Protein AF-A0A7X1HSA9-F1 (afdb_monomer_lite)

Radius of gyration: 18.75 Å; chains: 1; bounding box: 42×46×38 Å

Secondary structure (DSSP, 8-state):
-------------TT-SS-GGGGG--S--EEEETT--HHHHHHHHHHH--SS---SEEEEEETTEEEEEEE----SSS---------

Organism: Klebsiella pneumoniae (NCBI:txid573)

Structure (mmCIF, N/CA/C/O backbone):
data_AF-A0A7X1HSA9-F1
#
_entry.id   AF-A0A7X1HSA9-F1
#
loop_
_atom_site.group_PDB
_atom_site.id
_atom_site.type_symbol
_atom_site.label_atom_id
_atom_site.label_alt_id
_atom_site.label_comp_id
_atom_site.label_asym_id
_atom_site.label_entity_id
_atom_site.label_seq_id
_atom_site.pdbx_PDB_ins_code
_atom_site.Cartn_x
_atom_site.Cartn_y
_atom_site.Cartn_z
_atom_site.occupancy
_atom_site.B_iso_or_equiv
_atom_site.auth_seq_id
_atom_site.auth_comp_id
_atom_site.auth_asym_id
_atom_site.auth_atom_id
_atom_site.pdbx_PDB_model_num
ATOM 1 N N . MET A 1 1 ? 25.556 38.488 -24.860 1.00 38.50 1 MET A N 1
ATOM 2 C CA . MET A 1 1 ? 25.589 37.045 -25.176 1.00 38.50 1 MET A CA 1
ATOM 3 C C . MET A 1 1 ? 24.844 36.317 -24.072 1.00 38.50 1 MET A C 1
ATOM 5 O O . MET A 1 1 ? 25.230 36.464 -22.922 1.00 38.50 1 MET A O 1
ATOM 9 N N . SER A 1 2 ? 23.726 35.663 -24.393 1.00 42.94 2 SER A N 1
ATOM 10 C CA . SER A 1 2 ? 22.883 34.977 -23.405 1.00 42.94 2 SER A CA 1
ATOM 11 C C . SER A 1 2 ? 23.459 33.586 -23.134 1.00 42.94 2 SER A C 1
ATOM 13 O O . SER A 1 2 ? 23.549 32.778 -24.055 1.00 42.94 2 SER A O 1
ATOM 15 N N . SER A 1 3 ? 23.907 33.339 -21.903 1.00 57.28 3 SER A N 1
ATOM 16 C CA . SER A 1 3 ? 24.393 32.030 -21.461 1.00 57.28 3 SER A CA 1
ATOM 17 C C . SER A 1 3 ? 23.199 31.221 -20.967 1.00 57.28 3 SER A C 1
ATOM 19 O O . SER A 1 3 ? 22.634 31.517 -19.915 1.00 57.28 3 SER A O 1
ATOM 21 N N . ILE A 1 4 ? 22.785 30.223 -21.746 1.00 58.81 4 ILE A N 1
ATOM 22 C CA . ILE A 1 4 ? 21.849 29.204 -21.274 1.00 58.81 4 ILE A CA 1
ATOM 23 C C . ILE A 1 4 ? 22.632 28.349 -20.278 1.00 58.81 4 ILE A C 1
ATOM 25 O O . ILE A 1 4 ? 23.469 27.536 -20.671 1.00 58.81 4 ILE A O 1
ATOM 29 N N . GLN A 1 5 ? 22.389 28.549 -18.982 1.00 62.97 5 GLN A N 1
ATOM 30 C CA . GLN A 1 5 ? 22.820 27.591 -17.975 1.00 62.97 5 GLN A CA 1
ATOM 31 C C . GLN A 1 5 ? 21.994 26.320 -18.169 1.00 62.97 5 GLN A C 1
ATOM 33 O O . GLN A 1 5 ? 20.839 26.238 -17.762 1.00 62.97 5 GLN A O 1
ATOM 38 N N . LEU A 1 6 ? 22.597 25.337 -18.836 1.00 51.16 6 LEU A N 1
ATOM 39 C CA . LEU A 1 6 ? 22.187 23.943 -18.763 1.00 51.16 6 LEU A CA 1
ATOM 40 C C . LEU A 1 6 ? 22.238 23.546 -17.285 1.00 51.16 6 LEU A C 1
ATOM 42 O O . LEU A 1 6 ? 23.309 23.273 -16.743 1.00 51.16 6 LEU A O 1
ATOM 46 N N . CYS A 1 7 ? 21.087 23.579 -16.610 1.00 52.09 7 CYS A N 1
ATOM 47 C CA . CYS A 1 7 ? 20.928 22.923 -15.323 1.00 52.09 7 CYS A CA 1
ATOM 48 C C . CYS A 1 7 ? 21.383 21.478 -15.519 1.00 52.09 7 CYS A C 1
ATOM 50 O O . CYS A 1 7 ? 20.844 20.781 -16.379 1.00 52.09 7 CYS A O 1
ATOM 52 N N . ALA A 1 8 ? 22.409 21.060 -14.778 1.00 56.50 8 ALA A N 1
ATOM 53 C CA . ALA A 1 8 ? 22.884 19.690 -14.789 1.00 56.50 8 ALA A CA 1
ATOM 54 C C . ALA A 1 8 ? 21.721 18.789 -14.361 1.00 56.50 8 ALA A C 1
ATOM 56 O O . ALA A 1 8 ? 21.425 18.647 -13.174 1.00 56.50 8 ALA A O 1
ATOM 57 N N . ALA A 1 9 ? 21.019 18.229 -15.343 1.00 53.72 9 ALA A N 1
ATOM 58 C CA . ALA A 1 9 ? 20.103 17.136 -15.119 1.00 53.72 9 ALA A CA 1
ATOM 59 C C . ALA A 1 9 ? 20.957 15.983 -14.591 1.00 53.72 9 ALA A C 1
ATOM 61 O O . ALA A 1 9 ? 21.757 15.411 -15.323 1.00 53.72 9 ALA A O 1
ATOM 62 N N . HIS A 1 10 ? 20.854 15.797 -13.276 1.00 55.91 10 HIS A N 1
ATOM 63 C CA . HIS A 1 10 ? 21.060 14.582 -12.502 1.00 55.91 10 HIS A CA 1
ATOM 64 C C . HIS A 1 10 ? 22.039 13.567 -13.116 1.00 55.91 10 HIS A C 1
ATOM 66 O O . HIS A 1 10 ? 21.727 12.897 -14.098 1.00 55.91 10 HIS A O 1
ATOM 72 N N . GLN A 1 11 ? 23.213 13.425 -12.490 1.00 51.75 11 GLN A N 1
ATOM 73 C CA . GLN A 1 11 ? 24.133 12.316 -12.740 1.00 51.75 11 GLN A CA 1
ATOM 74 C C . GLN A 1 11 ? 23.355 10.997 -12.757 1.00 51.75 11 GLN A C 1
ATOM 76 O O . GLN A 1 11 ? 22.855 10.550 -11.726 1.00 51.75 11 GLN A O 1
ATOM 81 N N . ALA A 1 12 ? 23.270 10.380 -13.935 1.00 49.69 12 ALA A N 1
ATOM 82 C CA . ALA A 1 12 ? 22.813 9.013 -14.067 1.00 49.69 12 ALA A CA 1
ATOM 83 C C . ALA A 1 12 ? 23.789 8.133 -13.282 1.00 49.69 12 ALA A C 1
ATOM 85 O O . ALA A 1 12 ? 24.935 7.929 -13.688 1.00 49.69 12 ALA A O 1
ATOM 86 N N . THR A 1 13 ? 23.350 7.657 -12.119 1.00 54.56 13 THR A N 1
ATOM 87 C CA . THR A 1 13 ? 24.052 6.600 -11.402 1.00 54.56 13 THR A CA 1
ATOM 88 C C . THR A 1 13 ? 24.070 5.384 -12.327 1.00 54.56 13 THR A C 1
ATOM 90 O O . THR A 1 13 ? 23.035 4.832 -12.699 1.00 54.56 13 THR A O 1
ATOM 93 N N . SER A 1 14 ? 25.266 5.031 -12.793 1.00 53.56 14 SER A N 1
ATOM 94 C CA . SER A 1 14 ? 25.547 4.003 -13.798 1.00 53.56 14 SER A CA 1
ATOM 95 C C . SER A 1 14 ? 25.377 2.585 -13.235 1.00 53.56 14 SER A C 1
ATOM 97 O O . SER A 1 14 ? 26.305 1.779 -13.275 1.00 53.56 14 SER A O 1
ATOM 99 N N . GLY A 1 15 ? 24.213 2.301 -12.651 1.00 54.03 15 GLY A N 1
ATOM 100 C CA . GLY A 1 15 ? 23.920 1.049 -11.954 1.00 54.03 15 GLY A CA 1
ATOM 101 C C . GLY A 1 15 ? 22.467 0.589 -12.047 1.00 54.03 15 GLY A C 1
ATOM 102 O O . GLY A 1 15 ? 22.081 -0.287 -11.282 1.00 54.03 15 GLY A O 1
ATOM 103 N N . PHE A 1 16 ? 21.657 1.159 -12.943 1.00 55.88 16 PHE A N 1
ATOM 104 C CA . PHE A 1 16 ? 20.277 0.718 -13.145 1.00 55.88 16 PHE A CA 1
ATOM 105 C C . PHE A 1 16 ? 20.075 0.215 -14.571 1.00 55.88 16 PHE A C 1
ATOM 107 O O . PHE A 1 16 ? 19.878 0.974 -15.517 1.00 55.88 16 PHE A O 1
ATOM 114 N N . ASP A 1 17 ? 20.162 -1.104 -14.678 1.00 63.22 17 ASP A N 1
ATOM 115 C CA . ASP A 1 17 ? 19.751 -1.911 -15.814 1.00 63.22 17 ASP A CA 1
ATOM 116 C C . ASP A 1 17 ? 18.221 -1.804 -15.968 1.00 63.22 17 ASP A C 1
ATOM 118 O O . ASP A 1 17 ? 17.456 -2.405 -15.218 1.00 63.22 17 ASP A O 1
ATOM 122 N N . GLY A 1 18 ? 17.772 -0.941 -16.883 1.00 58.72 18 GLY A N 1
ATOM 123 C CA . GLY A 1 18 ? 16.424 -0.999 -17.459 1.00 58.72 18 GLY A CA 1
ATOM 124 C C . GLY A 1 18 ? 15.306 -0.163 -16.830 1.00 58.72 18 GLY A C 1
ATOM 125 O O . GLY A 1 18 ? 14.265 -0.048 -17.467 1.00 58.72 18 GLY A O 1
ATOM 126 N N . ASP A 1 19 ? 15.485 0.467 -15.664 1.00 67.62 19 ASP A N 1
ATOM 127 C CA . ASP A 1 19 ? 14.342 1.072 -14.954 1.00 67.62 19 ASP A CA 1
ATOM 128 C C . ASP A 1 19 ? 14.653 2.450 -14.346 1.00 67.62 19 ASP A C 1
ATOM 130 O O . ASP A 1 19 ? 14.518 2.700 -13.150 1.00 67.62 19 ASP A O 1
ATOM 134 N N . ALA A 1 20 ? 15.078 3.394 -15.193 1.00 77.75 2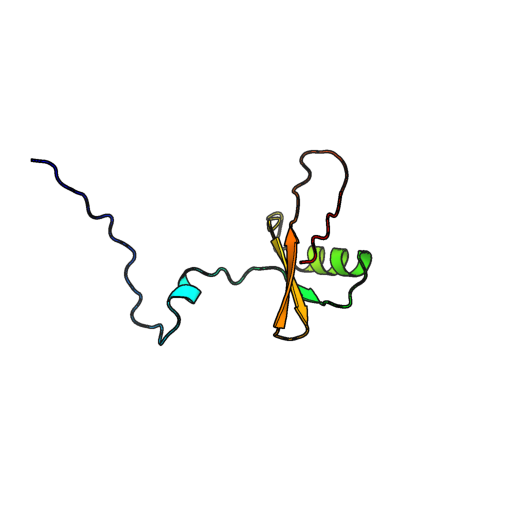0 ALA A N 1
ATOM 135 C CA . ALA A 1 20 ? 15.388 4.774 -14.792 1.00 77.75 20 ALA A CA 1
ATOM 136 C C . ALA A 1 20 ? 14.248 5.459 -14.006 1.00 77.75 20 ALA A C 1
ATOM 138 O O . ALA A 1 20 ? 14.501 6.350 -13.199 1.00 77.75 20 ALA A O 1
ATOM 139 N N . ILE A 1 21 ? 13.000 5.015 -14.197 1.00 80.06 21 ILE A N 1
ATOM 140 C CA . ILE A 1 21 ? 11.818 5.508 -13.478 1.00 80.06 21 ILE A CA 1
ATOM 141 C C . ILE A 1 21 ? 11.889 5.176 -11.980 1.00 80.06 21 ILE A C 1
ATOM 143 O O . ILE A 1 21 ? 11.454 5.984 -11.164 1.00 80.06 21 ILE A O 1
ATOM 147 N N . VAL A 1 22 ? 12.494 4.049 -11.594 1.00 80.38 22 VAL A N 1
ATOM 148 C CA . VAL A 1 22 ? 12.614 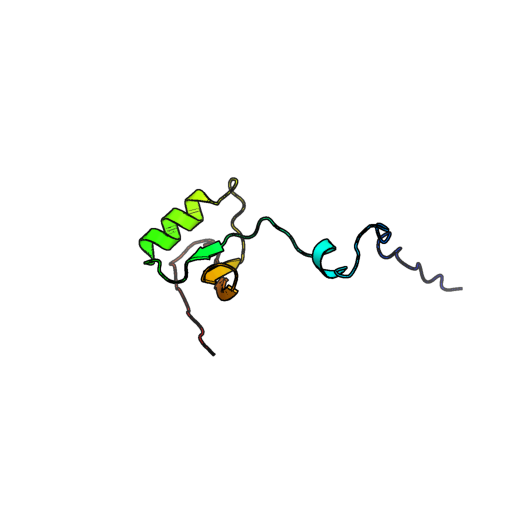3.619 -10.190 1.00 80.38 22 VAL A CA 1
ATOM 149 C C . VAL A 1 22 ? 13.401 4.631 -9.357 1.00 80.38 22 VAL A C 1
ATOM 151 O O . VAL A 1 22 ? 13.077 4.835 -8.192 1.00 80.38 22 VAL A O 1
ATOM 154 N N . GLN A 1 23 ? 14.363 5.342 -9.958 1.00 79.56 23 GLN A N 1
ATOM 155 C CA . GLN A 1 23 ? 15.116 6.405 -9.277 1.00 79.56 23 GLN A CA 1
ATOM 156 C C . GLN A 1 23 ? 14.249 7.627 -8.931 1.00 79.56 23 GLN A C 1
ATOM 158 O O . GLN A 1 23 ? 14.599 8.400 -8.042 1.00 79.56 23 GLN A O 1
ATOM 163 N N . TYR A 1 24 ? 13.112 7.795 -9.610 1.00 82.50 24 TYR A N 1
ATOM 164 C CA . TYR A 1 24 ? 12.132 8.844 -9.332 1.00 82.50 24 TYR A CA 1
ATOM 165 C C . TYR A 1 24 ? 10.985 8.369 -8.424 1.00 82.50 24 TYR A C 1
ATOM 167 O O . TYR A 1 24 ? 10.191 9.194 -7.969 1.00 82.50 24 TYR A O 1
ATOM 175 N N . MET A 1 25 ? 10.867 7.063 -8.153 1.00 84.50 25 MET A N 1
ATOM 176 C CA . MET A 1 25 ? 9.804 6.502 -7.318 1.00 84.50 25 MET A CA 1
ATOM 177 C C . MET A 1 25 ? 10.231 6.453 -5.852 1.00 84.50 25 MET A C 1
ATOM 179 O O . MET A 1 25 ? 11.255 5.870 -5.502 1.00 84.50 25 MET A O 1
ATOM 183 N N . ARG A 1 26 ? 9.400 7.008 -4.966 1.00 82.12 26 ARG A N 1
ATOM 184 C CA . ARG A 1 26 ? 9.532 6.738 -3.531 1.00 82.12 26 ARG A CA 1
ATOM 185 C C . ARG A 1 26 ? 9.037 5.323 -3.226 1.00 82.12 26 ARG A C 1
ATOM 187 O O . ARG A 1 26 ? 8.097 4.847 -3.859 1.00 82.12 26 ARG A O 1
ATOM 194 N N . THR A 1 27 ? 9.653 4.666 -2.247 1.00 83.50 27 THR A N 1
ATOM 195 C CA . THR A 1 27 ? 9.299 3.306 -1.792 1.00 83.50 27 THR A CA 1
ATOM 196 C C . THR A 1 27 ? 8.566 3.287 -0.451 1.00 83.50 27 THR A C 1
ATOM 198 O O . THR A 1 27 ? 8.175 2.225 0.020 1.00 83.50 27 THR A O 1
ATOM 201 N N . ASP A 1 28 ? 8.343 4.455 0.148 1.00 85.31 28 ASP A N 1
ATOM 202 C CA . ASP A 1 28 ? 7.664 4.659 1.432 1.00 85.31 28 ASP A CA 1
ATOM 203 C C . ASP A 1 28 ? 6.150 4.889 1.283 1.00 85.31 28 ASP A C 1
ATOM 205 O O . ASP A 1 28 ? 5.498 5.494 2.133 1.00 85.31 28 ASP A O 1
ATOM 209 N N . PHE A 1 29 ? 5.570 4.400 0.188 1.00 87.38 29 PHE A N 1
ATOM 210 C CA . PHE A 1 29 ? 4.135 4.472 -0.033 1.00 87.38 29 PHE A CA 1
ATOM 211 C C . PHE A 1 29 ? 3.383 3.496 0.878 1.00 87.38 29 PHE A C 1
ATOM 213 O O . PHE A 1 29 ? 3.803 2.361 1.099 1.00 87.38 29 PHE A O 1
ATOM 220 N N . ILE A 1 30 ? 2.209 3.914 1.351 1.00 91.06 30 ILE A N 1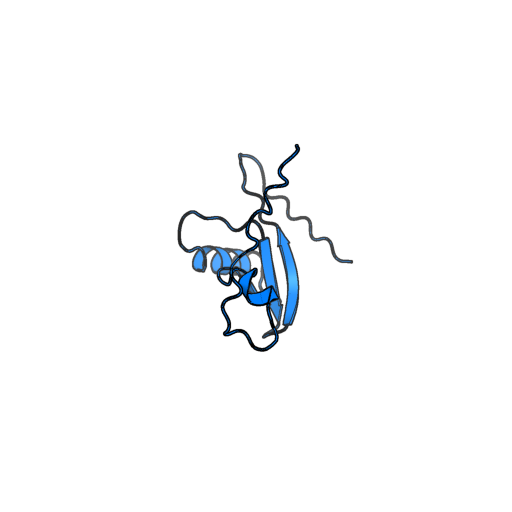
ATOM 221 C CA . ILE A 1 30 ? 1.329 3.046 2.138 1.00 91.06 30 ILE A CA 1
ATOM 222 C C . ILE A 1 30 ? 0.453 2.217 1.201 1.00 91.06 30 ILE A C 1
ATOM 224 O O . ILE A 1 30 ? -0.136 2.738 0.246 1.00 91.06 30 ILE A O 1
ATOM 228 N N . THR A 1 31 ? 0.331 0.924 1.507 1.00 93.00 31 THR A N 1
ATOM 229 C CA . THR A 1 31 ? -0.560 0.007 0.789 1.00 93.00 31 THR A CA 1
ATOM 230 C C . THR A 1 31 ? -1.620 -0.586 1.709 1.00 93.00 31 THR A C 1
ATOM 232 O O . THR A 1 31 ? -1.381 -0.837 2.891 1.00 93.00 31 THR A O 1
ATOM 235 N N . LEU A 1 32 ? -2.808 -0.820 1.158 1.00 93.75 32 LEU A N 1
ATOM 236 C CA . LEU A 1 32 ? -3.927 -1.491 1.815 1.00 93.75 32 LEU A CA 1
ATOM 237 C C . LEU A 1 32 ? -4.424 -2.639 0.936 1.00 93.75 32 LEU A C 1
ATOM 239 O O . LEU A 1 32 ? -4.416 -2.539 -0.290 1.00 93.75 32 LEU A O 1
ATOM 243 N N . GLN A 1 33 ? -4.869 -3.729 1.557 1.00 93.75 33 GLN A N 1
ATOM 244 C CA . GLN A 1 33 ? -5.446 -4.856 0.823 1.00 93.75 33 GLN A CA 1
ATOM 245 C C . GLN A 1 33 ? -6.838 -4.506 0.279 1.00 93.75 33 GLN A C 1
ATOM 247 O O . GLN A 1 33 ? -7.577 -3.738 0.894 1.00 93.75 33 GLN A O 1
ATOM 252 N N . GLU A 1 34 ? -7.212 -5.101 -0.860 1.00 91.50 34 GLU A N 1
ATOM 253 C CA . GLU A 1 34 ? -8.513 -4.850 -1.505 1.00 91.50 34 GLU A CA 1
ATOM 254 C C . GLU A 1 34 ? -9.719 -5.321 -0.672 1.00 91.50 34 GLU A C 1
ATOM 256 O O . GLU A 1 34 ? -10.821 -4.803 -0.832 1.00 91.50 34 GLU A O 1
ATOM 261 N N . HIS A 1 35 ? -9.510 -6.271 0.242 1.00 90.88 35 HIS A N 1
ATOM 262 C CA . HIS A 1 35 ? -10.554 -6.879 1.070 1.00 90.88 35 HIS A CA 1
ATOM 263 C C . HIS A 1 35 ? -10.474 -6.438 2.536 1.00 90.88 35 HIS A C 1
ATOM 265 O O . HIS A 1 35 ? -10.447 -7.275 3.433 1.00 90.88 35 HIS A O 1
ATOM 271 N N . LEU A 1 36 ? -10.415 -5.129 2.782 1.00 89.31 36 LEU A N 1
ATOM 272 C CA . LEU A 1 36 ? -10.497 -4.564 4.130 1.00 89.31 36 LEU A CA 1
ATOM 273 C C . LEU A 1 36 ? -11.780 -3.755 4.283 1.00 89.31 36 LEU A C 1
ATOM 275 O O . LEU A 1 36 ? -12.157 -2.978 3.401 1.00 89.31 36 LEU A O 1
ATOM 279 N N . SER A 1 37 ? -12.432 -3.892 5.433 1.00 91.88 37 SER A N 1
ATOM 280 C CA . SER A 1 37 ? -13.434 -2.919 5.853 1.00 91.88 37 SER A CA 1
ATOM 281 C C . SER A 1 37 ? -12.781 -1.551 6.077 1.00 91.88 37 SER A C 1
ATOM 283 O O . SER A 1 37 ? -11.574 -1.434 6.282 1.00 91.88 37 SER A O 1
ATOM 285 N N . VAL A 1 38 ? -13.587 -0.488 6.097 1.00 88.44 38 VAL A N 1
ATOM 286 C CA . VAL A 1 38 ? -13.088 0.876 6.355 1.00 88.44 38 VAL A CA 1
ATOM 287 C C . VAL A 1 38 ? -12.376 0.974 7.710 1.00 88.44 38 VAL A C 1
ATOM 289 O O . VAL A 1 38 ? -11.396 1.706 7.843 1.00 88.44 38 VAL A O 1
ATOM 292 N N . HIS A 1 39 ? -12.858 0.236 8.714 1.00 91.00 39 HIS A N 1
ATOM 293 C CA . HIS A 1 39 ? -12.246 0.223 10.038 1.00 91.00 39 HIS A CA 1
ATOM 294 C C . HIS A 1 39 ? -10.865 -0.435 10.002 1.00 91.00 39 HIS A C 1
ATOM 296 O O . HIS A 1 39 ? -9.892 0.175 10.433 1.00 91.00 39 HIS A O 1
ATOM 302 N N . GLU A 1 40 ? -10.762 -1.624 9.409 1.00 91.75 40 GLU A N 1
ATOM 303 C CA . GLU A 1 40 ? -9.484 -2.328 9.270 1.00 91.75 40 GLU A CA 1
ATOM 304 C C . GLU A 1 40 ? -8.504 -1.518 8.419 1.00 91.75 40 GLU A C 1
ATOM 306 O O . GLU A 1 40 ? -7.358 -1.328 8.811 1.00 91.75 40 GLU A O 1
ATOM 311 N N . ALA A 1 41 ? -8.960 -0.958 7.297 1.00 90.56 41 ALA A N 1
ATOM 312 C CA . ALA A 1 41 ? -8.165 -0.086 6.438 1.00 90.56 41 ALA A CA 1
ATOM 313 C C . ALA A 1 41 ? -7.565 1.099 7.209 1.00 90.56 41 ALA A C 1
ATOM 315 O O . ALA A 1 41 ? -6.402 1.443 7.006 1.00 90.56 41 ALA A O 1
ATOM 316 N N . ARG A 1 42 ? -8.335 1.703 8.121 1.00 89.62 42 ARG A N 1
ATOM 317 C CA . ARG A 1 42 ? -7.859 2.787 8.987 1.00 89.62 42 ARG A CA 1
ATOM 318 C C . ARG A 1 42 ? -6.790 2.309 9.968 1.00 89.62 42 ARG A C 1
ATOM 320 O O . ARG A 1 42 ? -5.773 2.982 10.096 1.00 89.62 42 ARG A O 1
ATOM 327 N N . GLU A 1 43 ? -6.998 1.184 10.646 1.00 92.12 43 GLU A N 1
ATOM 328 C CA . GLU A 1 43 ? -6.005 0.637 11.582 1.00 92.12 43 GLU A CA 1
ATOM 329 C C . GLU A 1 43 ? -4.708 0.254 10.850 1.00 92.12 43 GLU A C 1
ATOM 331 O O . GLU A 1 43 ? -3.618 0.643 11.267 1.00 92.12 43 GLU A O 1
ATOM 336 N N . HIS A 1 44 ? -4.822 -0.403 9.691 1.00 91.50 44 HIS A N 1
ATOM 337 C CA . HIS A 1 44 ? -3.687 -0.730 8.827 1.00 91.50 44 HIS A CA 1
ATOM 338 C C . HIS A 1 44 ? -2.955 0.517 8.326 1.00 91.50 44 HIS A C 1
ATOM 340 O O . HIS A 1 44 ? -1.726 0.521 8.276 1.00 91.50 44 HIS A O 1
ATOM 346 N N . PHE A 1 45 ? -3.687 1.574 7.976 1.00 89.62 45 PHE A N 1
ATOM 347 C CA . PHE A 1 45 ? -3.104 2.852 7.586 1.00 89.62 45 PHE A CA 1
ATOM 348 C C . PHE A 1 45 ? -2.308 3.473 8.739 1.00 89.62 45 PHE A C 1
ATOM 350 O O . PHE A 1 45 ? -1.136 3.783 8.560 1.00 89.62 45 PHE A O 1
ATOM 357 N N . ILE A 1 46 ? -2.903 3.583 9.934 1.00 88.00 46 ILE A N 1
ATOM 358 C CA . ILE A 1 46 ? -2.249 4.164 11.119 1.00 88.00 46 ILE A CA 1
ATOM 359 C C . ILE A 1 46 ? -1.006 3.362 11.513 1.00 88.00 46 ILE A C 1
ATOM 361 O O . ILE A 1 46 ? 0.023 3.950 11.826 1.00 88.00 46 ILE A O 1
ATOM 365 N N . SER A 1 47 ? -1.071 2.030 11.442 1.00 89.44 47 SER A N 1
ATOM 366 C CA . SER A 1 47 ? 0.061 1.157 11.780 1.00 89.44 47 SER A CA 1
ATOM 367 C C . SER A 1 47 ? 1.277 1.319 10.858 1.00 89.44 47 SER A C 1
ATOM 369 O O . SER A 1 47 ? 2.390 0.996 11.262 1.00 89.44 47 SER A O 1
ATOM 371 N N . GLN A 1 48 ? 1.070 1.806 9.629 1.00 88.81 48 GLN A N 1
ATOM 372 C CA . GLN A 1 48 ? 2.121 2.023 8.631 1.00 88.81 48 GLN A CA 1
ATOM 373 C C . GLN A 1 48 ? 2.662 3.462 8.632 1.00 88.81 48 GLN A C 1
ATOM 375 O O . GLN A 1 48 ? 3.638 3.736 7.935 1.00 88.81 48 GLN A O 1
ATOM 380 N N . LEU A 1 49 ? 2.058 4.387 9.389 1.00 86.62 49 LEU A N 1
ATOM 381 C CA . LEU A 1 49 ? 2.545 5.764 9.483 1.00 86.62 49 LEU A CA 1
ATOM 382 C C . LEU A 1 49 ? 3.869 5.802 10.256 1.00 86.62 49 LEU A C 1
ATOM 384 O O . LEU A 1 49 ? 3.936 5.440 11.429 1.00 86.62 49 LEU A O 1
ATOM 388 N N . ALA A 1 50 ? 4.924 6.290 9.607 1.00 74.62 50 ALA A N 1
ATOM 389 C CA . ALA A 1 50 ? 6.280 6.332 10.149 1.00 74.62 50 ALA A CA 1
ATOM 390 C C . ALA A 1 50 ? 6.562 7.567 11.046 1.00 74.62 50 ALA A C 1
ATOM 392 O O . ALA A 1 50 ? 7.707 8.003 11.126 1.00 74.62 50 ALA A O 1
ATOM 393 N N . SER A 1 51 ? 5.547 8.086 11.760 1.00 68.44 51 SER A N 1
ATOM 394 C CA . SER A 1 51 ? 5.431 9.439 12.372 1.00 68.44 51 SER A CA 1
ATOM 395 C C . SER A 1 51 ? 4.690 10.438 11.468 1.00 68.44 51 SER A C 1
ATOM 397 O O . SER A 1 51 ? 4.358 10.068 10.350 1.00 68.44 51 SER A O 1
ATOM 399 N N . ASP A 1 52 ? 4.383 11.644 11.980 1.00 70.50 52 ASP A N 1
ATOM 400 C CA . ASP A 1 52 ? 3.383 12.663 11.555 1.00 70.50 52 ASP A CA 1
ATOM 401 C C . ASP A 1 52 ? 3.282 13.033 10.049 1.00 70.50 52 ASP A C 1
ATOM 403 O O . ASP A 1 52 ? 2.467 13.878 9.670 1.00 70.50 52 ASP A O 1
ATOM 407 N N . ASP A 1 53 ? 4.072 12.418 9.170 1.00 75.56 53 ASP A N 1
ATOM 408 C CA . ASP A 1 53 ? 3.954 12.531 7.721 1.00 75.56 53 ASP A CA 1
ATOM 409 C C . ASP A 1 53 ? 2.753 11.721 7.207 1.00 75.56 53 ASP A C 1
ATOM 411 O O . ASP A 1 53 ? 2.759 10.489 7.130 1.00 75.56 53 ASP A O 1
ATOM 415 N N . ILE A 1 54 ? 1.679 12.435 6.870 1.00 82.12 54 ILE A N 1
ATOM 416 C CA . ILE A 1 54 ? 0.467 11.850 6.301 1.00 82.12 54 ILE A CA 1
ATOM 417 C C . ILE A 1 54 ? 0.642 11.793 4.778 1.00 82.12 54 ILE A C 1
ATOM 419 O O . ILE A 1 54 ? 0.643 12.847 4.132 1.00 82.12 54 ILE A O 1
ATOM 423 N N . PRO A 1 55 ? 0.718 10.598 4.163 1.00 85.00 55 PRO A N 1
ATOM 424 C CA . PRO A 1 55 ? 0.879 10.503 2.721 1.00 85.00 55 PRO A CA 1
ATOM 425 C C . PRO A 1 55 ? -0.372 11.035 2.021 1.00 85.00 55 PRO A C 1
ATOM 427 O O . PRO A 1 55 ? -1.493 10.722 2.413 1.00 85.00 55 PRO A O 1
ATOM 430 N N . GLY A 1 56 ? -0.198 11.799 0.940 1.00 85.75 56 GLY A N 1
ATOM 431 C CA . GLY A 1 56 ? -1.326 12.322 0.156 1.00 85.75 56 GLY A CA 1
ATOM 432 C C . GLY A 1 56 ? -2.125 11.239 -0.582 1.00 85.75 56 GLY A C 1
ATOM 433 O O . GLY A 1 56 ? -3.275 11.465 -0.970 1.00 85.75 56 GLY A O 1
ATOM 434 N N . GLN A 1 57 ? -1.540 10.052 -0.764 1.00 88.69 57 GLN A N 1
ATOM 435 C CA . GLN A 1 57 ? -2.152 8.935 -1.472 1.00 88.69 57 GLN A CA 1
ATOM 436 C C . GLN A 1 57 ? -1.799 7.598 -0.819 1.00 88.69 57 GLN A C 1
ATOM 438 O O . GLN A 1 57 ? -0.674 7.379 -0.378 1.00 88.69 57 GLN A O 1
ATOM 443 N N . VAL A 1 58 ? -2.780 6.701 -0.790 1.00 91.25 58 VAL A N 1
ATOM 444 C CA . VAL A 1 58 ? -2.663 5.315 -0.328 1.00 91.25 58 VAL A CA 1
ATOM 445 C C . VAL A 1 58 ? -3.052 4.404 -1.478 1.00 91.25 58 VAL A C 1
ATOM 447 O O . VAL A 1 58 ? -4.031 4.671 -2.175 1.00 91.25 58 VAL A O 1
ATOM 450 N N . PHE A 1 59 ? -2.318 3.320 -1.690 1.00 93.19 59 PHE A N 1
ATOM 451 C CA . PHE A 1 59 ? -2.581 2.403 -2.796 1.00 93.19 59 PHE A CA 1
ATOM 452 C C . PHE A 1 59 ? -3.345 1.169 -2.327 1.00 93.19 59 PHE A C 1
ATOM 454 O O . PHE A 1 59 ? -3.038 0.589 -1.289 1.00 93.19 59 PHE A O 1
ATOM 461 N N . VAL A 1 60 ? -4.337 0.750 -3.109 1.00 93.94 60 VAL A N 1
ATOM 462 C CA . VAL A 1 60 ? -5.089 -0.485 -2.867 1.00 93.94 60 VAL A CA 1
ATOM 463 C C . VAL A 1 60 ? -4.491 -1.583 -3.731 1.00 93.94 60 VAL A C 1
ATOM 465 O O . VAL A 1 60 ? -4.367 -1.417 -4.948 1.00 93.94 60 VAL A O 1
ATOM 468 N N . VAL A 1 61 ? -4.122 -2.702 -3.114 1.00 94.06 61 VAL A N 1
ATOM 469 C CA . VAL A 1 61 ? -3.436 -3.815 -3.773 1.00 94.06 61 VAL A CA 1
ATOM 470 C C . VAL A 1 61 ? -4.143 -5.148 -3.542 1.00 94.06 61 VAL A C 1
ATOM 472 O O . VAL A 1 61 ? -4.786 -5.371 -2.518 1.00 94.06 61 VAL A O 1
ATOM 475 N N . ALA A 1 62 ? -3.980 -6.052 -4.504 1.00 92.88 62 ALA A N 1
ATOM 476 C CA . ALA A 1 62 ? -4.355 -7.458 -4.410 1.00 92.88 62 ALA A CA 1
ATOM 477 C C . ALA A 1 62 ? -3.105 -8.304 -4.666 1.00 92.88 62 ALA A C 1
ATOM 479 O O . ALA A 1 62 ? -2.675 -8.495 -5.812 1.00 92.88 62 ALA A O 1
ATOM 480 N N . GLY A 1 63 ? -2.449 -8.740 -3.590 1.00 89.31 63 GLY A N 1
ATOM 481 C CA . GLY A 1 63 ? -1.108 -9.316 -3.680 1.00 89.31 63 GLY A CA 1
ATOM 482 C C . GLY A 1 63 ? -0.108 -8.302 -4.248 1.00 89.31 63 GLY A C 1
ATOM 483 O O . GLY A 1 63 ? 0.132 -7.266 -3.641 1.00 89.31 63 GLY A O 1
ATOM 484 N N . LYS A 1 64 ? 0.466 -8.591 -5.425 1.00 88.62 64 LYS A N 1
ATOM 485 C CA . LYS A 1 64 ? 1.436 -7.713 -6.117 1.00 88.62 64 LYS A CA 1
ATOM 486 C C . LYS A 1 64 ? 0.805 -6.783 -7.163 1.00 88.62 64 LYS A C 1
ATOM 488 O O . LYS A 1 64 ? 1.528 -6.103 -7.885 1.00 88.62 64 LYS A O 1
ATOM 493 N N . LYS A 1 65 ? -0.523 -6.797 -7.313 1.00 93.25 65 LYS A N 1
ATOM 494 C CA . LYS A 1 65 ? -1.226 -6.011 -8.337 1.00 93.25 65 LYS A CA 1
ATOM 495 C C . LYS A 1 65 ? -1.853 -4.766 -7.729 1.00 93.25 65 LYS A C 1
ATOM 497 O O . LYS A 1 65 ? -2.597 -4.870 -6.756 1.00 93.25 65 LYS A O 1
ATOM 502 N N . LEU A 1 66 ? -1.603 -3.615 -8.347 1.00 93.00 66 LEU A N 1
ATOM 503 C CA . LEU A 1 66 ? -2.298 -2.372 -8.031 1.00 93.00 66 LEU A CA 1
ATOM 504 C C . LEU A 1 66 ? -3.749 -2.454 -8.521 1.00 93.00 66 LEU A C 1
ATOM 506 O O . LEU A 1 66 ? -4.007 -2.840 -9.661 1.00 93.00 66 LEU A O 1
ATOM 510 N N . ARG A 1 67 ? -4.692 -2.102 -7.652 1.00 94.88 67 ARG A N 1
ATOM 511 C CA . ARG A 1 67 ? -6.133 -2.096 -7.941 1.00 94.88 67 ARG A CA 1
ATOM 512 C C . ARG A 1 67 ? -6.710 -0.697 -8.009 1.00 94.88 67 ARG A C 1
ATOM 514 O O . ARG A 1 67 ? -7.646 -0.461 -8.761 1.00 94.88 67 ARG A O 1
ATOM 521 N N . GLY A 1 68 ? -6.150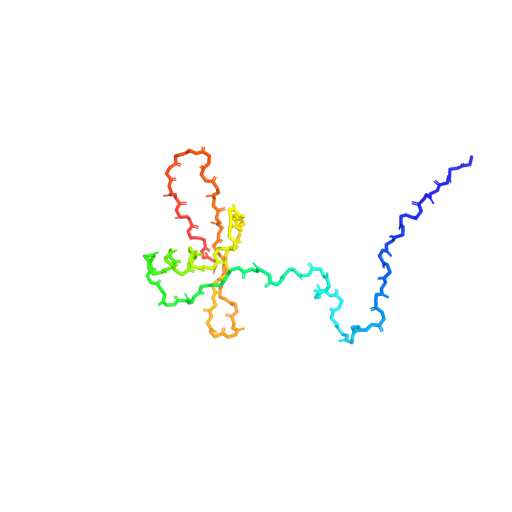 0.221 -7.233 1.00 92.75 68 GLY A N 1
ATOM 522 C CA . GLY A 1 68 ? -6.599 1.600 -7.199 1.00 92.75 68 GLY A CA 1
ATOM 523 C C . GLY A 1 68 ? -5.815 2.420 -6.192 1.00 92.75 68 GLY A C 1
ATOM 524 O O . GLY A 1 68 ? -4.815 1.972 -5.630 1.00 92.75 68 GLY A O 1
ATOM 525 N N . SER A 1 69 ? -6.293 3.632 -5.953 1.00 92.38 69 SER A N 1
ATOM 526 C CA . SER A 1 69 ? -5.697 4.546 -4.990 1.00 92.38 69 SER A CA 1
ATOM 527 C C . SER A 1 69 ? -6.772 5.304 -4.233 1.00 92.38 69 SER A C 1
ATOM 529 O O . SER A 1 69 ? -7.806 5.651 -4.802 1.00 92.38 69 SER A O 1
ATOM 531 N N . LEU A 1 70 ? -6.493 5.615 -2.978 1.00 90.12 70 LEU A N 1
ATOM 532 C CA . LEU A 1 70 ? -7.297 6.463 -2.118 1.00 90.12 70 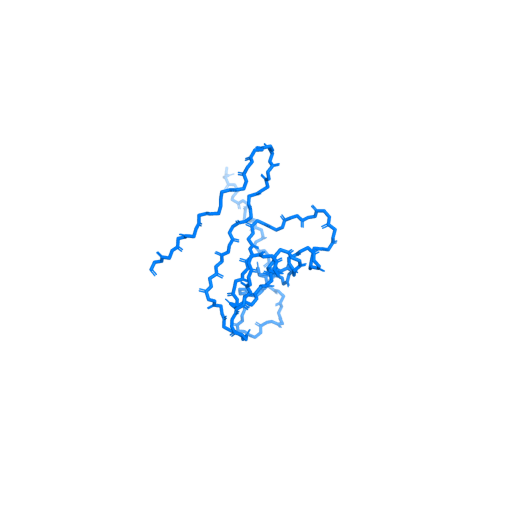LEU A CA 1
ATOM 533 C C . LEU A 1 70 ? -6.514 7.745 -1.852 1.00 90.12 70 LEU A C 1
ATOM 535 O O . LEU A 1 70 ? -5.362 7.699 -1.425 1.00 90.12 70 LEU A O 1
ATOM 539 N N . SER A 1 71 ? -7.132 8.895 -2.097 1.00 87.88 71 SER A N 1
ATOM 540 C CA . SER A 1 71 ? -6.544 10.177 -1.714 1.00 87.88 71 SER A CA 1
ATOM 541 C C . SER A 1 71 ? -6.802 10.441 -0.238 1.00 87.88 71 SER A C 1
ATOM 543 O O . SER A 1 71 ? -7.944 10.373 0.225 1.00 87.88 71 SER A O 1
ATOM 545 N N . VAL A 1 72 ? -5.752 10.797 0.492 1.00 84.00 72 VAL A N 1
ATOM 546 C CA . VAL A 1 72 ? -5.872 11.218 1.884 1.00 84.00 72 VAL A CA 1
ATOM 547 C C . VAL A 1 72 ? -6.007 12.730 1.888 1.00 84.00 72 VAL A C 1
ATOM 549 O O . VAL A 1 72 ? -5.106 13.462 1.484 1.00 84.00 72 VAL A O 1
ATOM 552 N N . LYS A 1 73 ? -7.159 13.225 2.334 1.00 76.88 73 LYS A N 1
ATOM 553 C CA . LYS A 1 73 ? -7.310 14.650 2.620 1.00 76.88 73 LYS A CA 1
ATOM 554 C C . LYS A 1 73 ? -6.789 14.901 4.026 1.00 76.88 73 LYS A C 1
ATOM 556 O O . LYS A 1 73 ? -7.363 14.388 4.984 1.00 76.88 73 LYS A O 1
ATOM 561 N N . SER A 1 74 ? -5.725 15.694 4.142 1.00 59.97 74 SER A N 1
ATOM 562 C CA . SER A 1 74 ? -5.354 16.275 5.430 1.00 59.97 74 SER A CA 1
ATOM 563 C C . SER A 1 74 ? -6.490 17.200 5.861 1.00 59.97 74 SER A C 1
ATOM 565 O O . SER A 1 74 ? -6.816 18.175 5.179 1.00 59.97 74 SER A O 1
ATOM 567 N N . TYR A 1 75 ? -7.172 16.839 6.945 1.00 51.69 75 TYR A N 1
ATOM 568 C CA . TYR A 1 75 ? -8.265 17.636 7.482 1.00 51.69 75 TYR A CA 1
ATOM 569 C C . TYR A 1 75 ? -7.678 18.842 8.207 1.00 51.69 75 TYR A C 1
ATOM 571 O O . TYR A 1 75 ? -7.512 18.812 9.425 1.00 51.69 75 TYR A O 1
ATOM 579 N N . SER A 1 76 ? -7.460 19.950 7.500 1.00 49.09 76 SER A N 1
ATOM 580 C CA . SER A 1 76 ? -7.460 21.266 8.145 1.00 49.09 76 SER A CA 1
ATOM 581 C C . SER A 1 76 ? -8.905 21.620 8.537 1.00 49.09 76 SER A C 1
ATOM 583 O O . SER A 1 76 ? -9.532 22.496 7.952 1.00 49.09 76 SER A O 1
ATOM 585 N N . GLY A 1 77 ? -9.473 20.868 9.484 1.00 45.06 77 GLY A N 1
ATOM 586 C CA . GLY A 1 77 ? -10.833 21.036 9.986 1.00 45.06 77 GLY A CA 1
ATOM 587 C C . GLY A 1 77 ? -11.942 20.604 9.014 1.00 45.06 77 GLY A C 1
ATOM 588 O O . GLY A 1 77 ? -12.042 21.071 7.888 1.00 45.06 77 GLY A O 1
ATOM 589 N N . LYS A 1 78 ? -12.876 19.797 9.532 1.00 43.84 78 LYS A N 1
ATOM 590 C CA . LYS A 1 78 ? -14.206 19.465 8.974 1.00 43.84 78 LYS A CA 1
ATOM 591 C C . LYS A 1 78 ? -14.290 18.256 8.015 1.00 43.84 78 LYS A C 1
ATOM 593 O O . LYS A 1 78 ? -14.061 18.343 6.820 1.00 43.84 78 LYS A O 1
ATOM 598 N N . ARG A 1 79 ? -14.769 17.160 8.626 1.00 43.62 79 ARG A N 1
ATOM 599 C CA . ARG A 1 79 ? -15.523 16.000 8.105 1.00 43.62 79 ARG A CA 1
ATOM 600 C C . ARG A 1 79 ? -14.962 15.235 6.897 1.00 43.62 79 ARG A C 1
ATOM 602 O O . ARG A 1 79 ? -14.926 15.703 5.767 1.00 43.62 79 ARG A O 1
ATOM 609 N N . ILE A 1 80 ? -14.673 13.967 7.176 1.00 48.91 80 ILE A N 1
ATOM 610 C CA . ILE A 1 80 ? -14.230 12.936 6.244 1.00 48.91 80 ILE A CA 1
ATOM 611 C C . ILE A 1 80 ? -15.332 12.638 5.225 1.00 48.91 80 ILE A C 1
ATOM 613 O O . ILE A 1 80 ? -16.357 12.057 5.564 1.00 48.91 80 ILE A O 1
ATOM 617 N N . SER A 1 81 ? -15.119 13.071 3.983 1.00 43.66 81 SER A N 1
ATOM 618 C CA . SER A 1 81 ? -15.936 12.740 2.814 1.00 43.66 81 SER A CA 1
ATOM 619 C C . SER A 1 81 ? -15.093 11.856 1.901 1.00 43.66 81 SER A C 1
ATOM 621 O O . SER A 1 81 ? -14.272 12.360 1.132 1.00 43.66 81 SER A O 1
ATOM 623 N N . THR A 1 82 ? -15.277 10.543 1.990 1.00 53.50 82 THR A N 1
ATOM 624 C CA . THR A 1 82 ? -14.692 9.568 1.065 1.00 53.50 82 THR A CA 1
ATOM 625 C C . THR A 1 82 ? -15.449 9.617 -0.263 1.00 53.50 82 THR A C 1
ATOM 627 O O . THR A 1 82 ? -16.591 9.171 -0.333 1.00 53.50 82 THR A O 1
ATOM 630 N N . SER A 1 83 ? -14.837 10.158 -1.316 1.00 46.94 83 SER A N 1
ATOM 631 C CA . SER A 1 83 ? -15.327 10.009 -2.691 1.00 46.94 83 SER A CA 1
ATOM 632 C C . SER A 1 83 ? -14.560 8.869 -3.362 1.00 46.94 83 SER A C 1
ATOM 634 O O . SER A 1 83 ? -13.387 9.032 -3.692 1.00 46.94 83 SER A O 1
ATOM 636 N N . LEU A 1 84 ? -15.204 7.713 -3.531 1.00 48.88 84 LEU A N 1
ATOM 637 C CA . LEU A 1 84 ? -14.735 6.650 -4.421 1.00 48.88 84 LEU A CA 1
ATOM 638 C C . LEU A 1 84 ? -15.111 7.039 -5.857 1.00 48.88 84 LEU A C 1
ATOM 640 O O . LEU A 1 84 ? -16.294 7.075 -6.185 1.00 48.88 84 LEU A O 1
ATOM 644 N N . SER A 1 85 ? -14.123 7.326 -6.705 1.00 37.59 85 SER A N 1
ATOM 645 C CA . SER A 1 85 ? -14.310 7.334 -8.160 1.00 37.59 85 SER A CA 1
ATOM 646 C C . SER A 1 85 ? -13.847 5.987 -8.703 1.00 37.59 85 SER A C 1
ATOM 648 O O . SER A 1 85 ? -12.658 5.684 -8.658 1.00 37.59 85 SER A O 1
ATOM 650 N N . ALA A 1 86 ? -14.790 5.192 -9.202 1.00 37.25 86 ALA A N 1
ATOM 651 C CA . ALA A 1 86 ? -14.515 4.065 -10.086 1.00 37.25 86 ALA A CA 1
ATOM 652 C C . ALA A 1 86 ? -14.705 4.550 -11.532 1.00 37.25 86 ALA A C 1
ATOM 654 O O . ALA A 1 86 ? -15.684 5.246 -11.808 1.00 37.25 86 ALA A O 1
ATOM 655 N N . THR A 1 87 ? -13.749 4.246 -12.412 1.00 41.53 87 THR A N 1
ATOM 656 C CA . THR A 1 87 ? -13.918 4.355 -13.874 1.00 41.53 87 THR A CA 1
ATOM 657 C C . THR A 1 87 ? -14.285 2.987 -14.416 1.00 41.53 87 THR A C 1
ATOM 659 O O . THR A 1 87 ? -13.702 2.006 -13.901 1.00 41.53 87 THR A O 1
#

pLDDT: mean 73.62, std 18.75, range [37.25, 94.88]

Sequence (87 aa):
MSSIQLCAAHQATSGFDGDAIVQYMRTDFITLQEH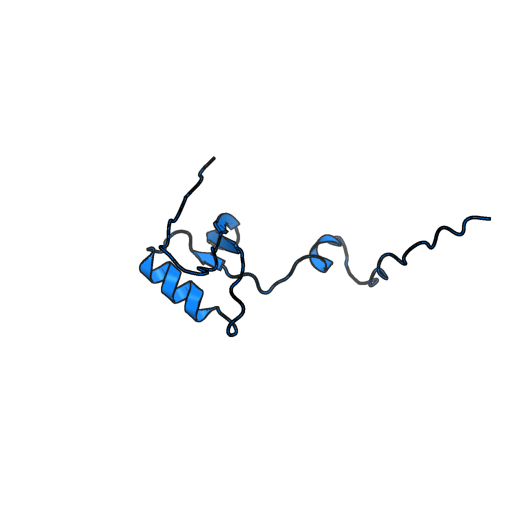LSVHEAREHFISQLASDDIPGQVFVVAGKKLRGSLSVKSYSGKRISTSLSAT

Foldseek 3Di:
DDDDPPPPDDDDPPPDDPCPVVVVDDPLAAEDEPPDDPVRRVVSQVVSDPPPDDDQKHFYDHVPDTDGIFGDDPPPDDDDDGDDDDD